Protein AF-A0A954GJ43-F1 (afdb_monomer)

Radius of gyration: 18.54 Å; Cα contacts (8 Å, |Δi|>4): 196; chains: 1; bounding box: 57×50×38 Å

Secondary structure (DSSP, 8-state):
---------EEEE--STTS---EEEEE-TTS-EEEEE--STTSHHHHTT---EEEE-SSS-EEEEEEEEETTTEEEEEE-SSTT-EEESSPPTT---TTSSTT--S-S---B-PPPPP----

pLDDT: mean 72.96, std 19.03, range [34.78, 94.25]

Foldseek 3Di:
DDPPDDWDKDWDFDPCPVVDTGTAWIAGSVRKIKGFDQPDPVDPSNVLVNGQFIFIPPVDGATQWGFDDDPNDHTAWIDGPPFDWTFHQADDVPDPPPQHDPPDPDDNGDTDTDDDPDPDDD

Sequence (122 aa):
MNTSTTPKVQYAYADGSSNTVRPASLTYPDGRVVTYNYGTGGGMEDACSRVSQLVDSDGSSTVLAEYEYLGLGTIVQVDHPQPDLEYTLIDLSGSTDPDTGWDNPCYPFKKSARSTPATSTQ

Structure (mmCIF, N/CA/C/O backbone):
data_AF-A0A954GJ43-F1
#
_entry.id   AF-A0A954GJ43-F1
#
loop_
_atom_site.group_PDB
_atom_site.id
_atom_site.type_symbol
_atom_site.label_atom_id
_atom_site.label_alt_id
_atom_site.label_comp_id
_atom_site.label_asym_id
_atom_site.label_entity_id
_atom_site.label_seq_id
_atom_site.pdbx_PDB_ins_code
_atom_site.Cartn_x
_atom_site.Cartn_y
_atom_site.Cartn_z
_atom_site.occupancy
_atom_site.B_iso_or_equiv
_atom_site.auth_seq_id
_atom_site.auth_comp_id
_atom_site.auth_asym_id
_atom_site.auth_atom_id
_atom_site.pdbx_PDB_model_num
ATOM 1 N N . MET A 1 1 ? -33.798 -5.366 14.623 1.00 47.19 1 MET A N 1
ATOM 2 C CA . MET A 1 1 ? -32.335 -5.246 14.449 1.00 47.19 1 MET A CA 1
ATOM 3 C C . MET A 1 1 ? -31.809 -6.673 14.385 1.00 47.19 1 MET A C 1
ATOM 5 O O . MET A 1 1 ? -32.016 -7.401 15.346 1.00 47.19 1 MET A O 1
ATOM 9 N N . ASN A 1 2 ? -31.306 -7.132 13.235 1.00 46.53 2 ASN A N 1
ATOM 10 C CA . ASN A 1 2 ? -30.834 -8.515 13.095 1.00 46.53 2 ASN A CA 1
ATOM 11 C C . ASN A 1 2 ? -29.402 -8.611 13.631 1.00 46.53 2 ASN A C 1
ATOM 13 O O . ASN A 1 2 ? -28.483 -8.076 13.026 1.00 46.53 2 ASN A O 1
ATOM 17 N N . THR A 1 3 ? -29.222 -9.302 14.754 1.00 59.72 3 THR A N 1
ATOM 18 C CA . THR A 1 3 ? -27.950 -9.445 15.483 1.00 59.72 3 THR A CA 1
ATOM 19 C C . THR A 1 3 ? -27.212 -10.758 15.174 1.00 59.72 3 THR A C 1
ATOM 21 O O . THR A 1 3 ? -26.416 -11.226 15.981 1.00 59.72 3 THR A O 1
ATOM 24 N N . SER A 1 4 ? -27.463 -11.386 14.018 1.00 57.38 4 SER A N 1
ATOM 25 C CA . SER A 1 4 ? -26.930 -12.718 13.673 1.00 57.38 4 SER A CA 1
ATOM 26 C C . SER A 1 4 ? -25.972 -12.688 12.477 1.00 57.38 4 SER A C 1
ATOM 28 O O . SER A 1 4 ? -26.114 -13.435 11.515 1.00 57.38 4 SER A O 1
ATOM 30 N N . THR A 1 5 ? -24.986 -11.796 12.514 1.00 70.75 5 THR A N 1
ATOM 31 C CA . THR A 1 5 ? -23.829 -11.859 11.612 1.00 70.75 5 THR A CA 1
ATOM 32 C C . THR A 1 5 ? -22.576 -11.546 12.410 1.00 70.75 5 THR A C 1
ATOM 34 O O . THR A 1 5 ? -22.494 -10.487 13.030 1.00 70.75 5 THR A O 1
ATOM 37 N N . THR A 1 6 ? -21.599 -12.453 12.405 1.00 77.50 6 THR A N 1
ATOM 38 C CA . THR A 1 6 ? -20.281 -12.179 12.986 1.00 77.50 6 THR A CA 1
ATOM 39 C C . THR A 1 6 ? -19.622 -11.044 12.194 1.00 77.50 6 THR A C 1
ATOM 41 O O . THR A 1 6 ? -19.583 -11.133 10.961 1.00 77.50 6 THR A O 1
ATOM 44 N N . PRO A 1 7 ? -19.116 -9.983 12.850 1.00 82.44 7 PRO A N 1
ATOM 45 C CA . PRO A 1 7 ? -18.376 -8.933 12.162 1.00 82.44 7 PRO A CA 1
ATOM 46 C C . PRO A 1 7 ? -17.171 -9.538 11.434 1.00 82.44 7 PRO A C 1
ATOM 48 O O . PRO A 1 7 ? -16.453 -10.368 11.991 1.00 82.44 7 PRO A O 1
ATOM 51 N N . LYS A 1 8 ? -16.964 -9.141 10.176 1.00 84.19 8 LYS A N 1
ATOM 52 C CA . LYS A 1 8 ? -15.873 -9.632 9.328 1.00 84.19 8 LYS A CA 1
ATOM 53 C C . LYS A 1 8 ? -15.145 -8.475 8.663 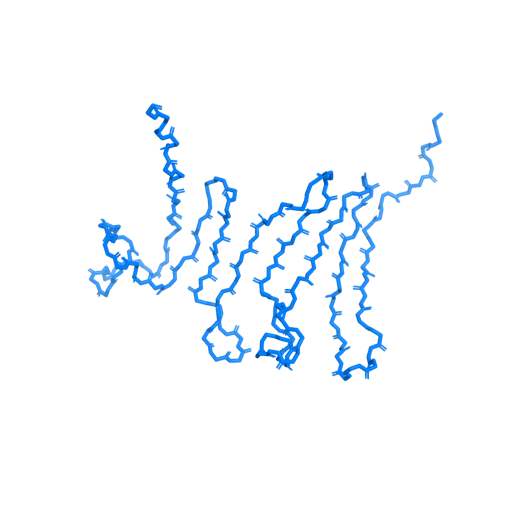1.00 84.19 8 LYS A C 1
ATOM 55 O O . LYS A 1 8 ? -15.778 -7.514 8.236 1.00 84.19 8 LYS A O 1
ATOM 60 N N . VAL A 1 9 ? -13.832 -8.612 8.549 1.00 90.75 9 VAL A N 1
ATOM 61 C CA . VAL A 1 9 ? -12.998 -7.739 7.723 1.00 90.75 9 VAL A CA 1
ATOM 62 C C . VAL A 1 9 ? -12.879 -8.377 6.343 1.00 90.75 9 VAL A C 1
ATOM 64 O O . VAL A 1 9 ? -12.670 -9.588 6.236 1.00 90.75 9 VAL A O 1
ATOM 67 N N . GLN A 1 10 ? -13.052 -7.587 5.289 1.00 92.69 10 GLN A N 1
ATOM 68 C CA . GLN A 1 10 ? -12.889 -8.031 3.907 1.00 92.69 10 GLN A CA 1
ATOM 69 C C . GLN A 1 10 ? -11.607 -7.447 3.324 1.00 92.69 10 GLN A C 1
ATOM 71 O O . GLN A 1 10 ? -11.249 -6.309 3.615 1.00 92.69 10 GLN A O 1
ATOM 76 N N . TYR A 1 11 ? -10.942 -8.231 2.482 1.00 93.06 11 TYR A N 1
ATOM 77 C CA . TYR A 1 11 ? -9.717 -7.840 1.796 1.00 93.06 11 TYR A CA 1
ATOM 78 C C . TYR A 1 11 ? -9.961 -7.915 0.293 1.00 93.06 11 TYR A C 1
ATOM 80 O O . TYR A 1 11 ? -10.420 -8.945 -0.205 1.00 93.06 11 TYR A O 1
ATOM 88 N N . ALA A 1 12 ? -9.647 -6.841 -0.421 1.00 93.00 12 ALA A N 1
ATOM 89 C CA . ALA A 1 12 ? -9.596 -6.836 -1.874 1.00 93.00 12 ALA A CA 1
ATOM 90 C C . ALA A 1 12 ? -8.141 -6.933 -2.333 1.00 93.00 12 ALA A C 1
ATOM 92 O O . ALA A 1 12 ? -7.246 -6.383 -1.692 1.00 93.00 12 ALA A O 1
ATOM 93 N N . TYR A 1 13 ? -7.911 -7.605 -3.456 1.00 93.00 13 TYR A N 1
ATOM 94 C CA . TYR A 1 13 ? -6.594 -7.761 -4.068 1.00 93.00 13 TYR A CA 1
ATOM 95 C C . TYR A 1 13 ? -6.655 -7.367 -5.541 1.00 93.00 13 TYR A C 1
ATOM 97 O O . TYR A 1 13 ? -7.706 -7.482 -6.172 1.00 93.00 13 TYR A O 1
ATOM 105 N N . ALA A 1 14 ? -5.520 -6.922 -6.079 1.00 90.62 14 ALA A N 1
ATOM 106 C CA . ALA A 1 14 ? -5.338 -6.766 -7.515 1.00 90.62 14 ALA A CA 1
ATOM 107 C C . ALA A 1 14 ? -5.550 -8.110 -8.234 1.00 90.62 14 ALA A C 1
ATOM 109 O O . ALA A 1 14 ? -5.190 -9.171 -7.722 1.00 90.62 14 ALA A O 1
ATOM 110 N N . ASP A 1 15 ? -6.130 -8.047 -9.429 1.00 87.06 15 ASP A N 1
ATOM 111 C CA . ASP A 1 15 ? -6.561 -9.204 -10.222 1.00 87.06 15 ASP A CA 1
ATOM 112 C C . ASP A 1 15 ? -5.415 -9.938 -10.944 1.00 87.06 15 ASP A C 1
ATOM 114 O O . ASP A 1 15 ? -5.643 -10.949 -11.606 1.00 87.06 15 ASP A O 1
ATOM 118 N N . GLY A 1 16 ? -4.181 -9.443 -10.819 1.00 83.06 16 GLY A N 1
ATOM 119 C CA . GLY A 1 16 ? -3.003 -10.015 -11.465 1.00 83.06 16 GLY A CA 1
ATOM 120 C C . GLY A 1 16 ? -2.816 -9.616 -12.929 1.00 83.06 16 GLY A C 1
ATOM 121 O O . GLY A 1 16 ? -1.787 -9.969 -13.502 1.00 83.06 16 GLY A O 1
ATOM 122 N N . SER A 1 17 ? -3.734 -8.855 -13.537 1.00 84.56 17 SER A N 1
ATOM 123 C CA . SER A 1 17 ? -3.649 -8.466 -14.956 1.00 84.56 17 SER A CA 1
ATOM 124 C C . SER A 1 17 ? -2.413 -7.613 -15.275 1.00 84.56 17 SER A C 1
ATOM 126 O O . SER A 1 17 ? -1.824 -7.746 -16.346 1.00 84.56 17 SER A O 1
ATOM 128 N N . SER A 1 18 ? -1.954 -6.820 -14.305 1.00 83.25 18 SER A N 1
ATOM 129 C CA . SER A 1 18 ? -0.728 -6.013 -14.38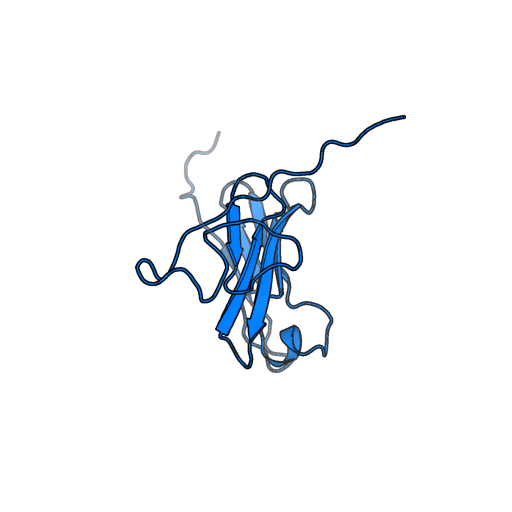5 1.00 83.25 18 SER A CA 1
ATOM 130 C C . SER A 1 18 ? 0.498 -6.709 -13.781 1.00 83.25 18 SER A C 1
ATOM 132 O O . SER A 1 18 ? 1.429 -6.039 -13.344 1.00 83.25 18 SER A O 1
ATOM 134 N N . ASN A 1 19 ? 0.495 -8.046 -13.697 1.00 83.25 19 ASN A N 1
ATOM 135 C CA . ASN A 1 19 ? 1.537 -8.841 -13.034 1.00 83.25 19 ASN A CA 1
ATOM 136 C C . ASN A 1 19 ? 1.772 -8.435 -11.562 1.00 83.25 19 ASN A C 1
ATOM 138 O O . ASN A 1 19 ? 2.884 -8.512 -11.040 1.00 83.25 19 ASN A O 1
ATOM 142 N N . THR A 1 20 ? 0.713 -7.986 -10.886 1.00 85.56 20 THR A N 1
ATOM 143 C CA . THR A 1 20 ? 0.738 -7.608 -9.471 1.00 85.56 20 THR A CA 1
ATOM 144 C C . THR A 1 20 ? -0.364 -8.346 -8.717 1.00 85.56 20 THR A C 1
ATOM 146 O O . THR A 1 20 ? -1.537 -8.276 -9.072 1.00 85.56 20 THR A O 1
ATOM 149 N N . VAL A 1 21 ? 0.010 -9.062 -7.654 1.00 88.38 21 VAL A N 1
ATOM 150 C CA . VAL A 1 21 ? -0.927 -9.666 -6.695 1.00 88.38 2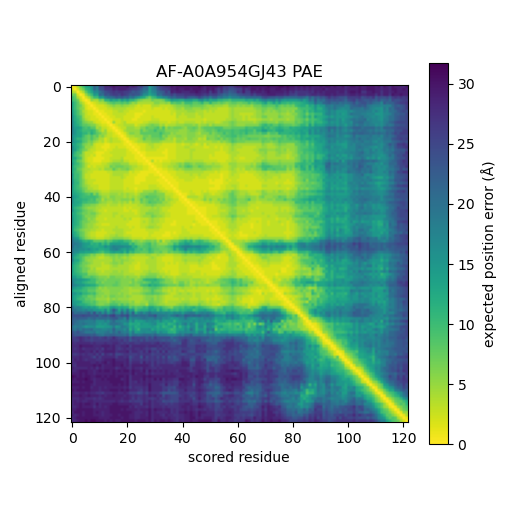1 VAL A CA 1
ATOM 151 C C . VAL A 1 21 ? -0.669 -8.999 -5.356 1.00 88.38 21 VAL A C 1
ATOM 153 O O . VAL A 1 21 ? 0.237 -9.378 -4.616 1.00 88.38 21 VAL A O 1
ATOM 156 N N . ARG A 1 22 ? -1.421 -7.935 -5.084 1.00 91.06 22 ARG A N 1
ATOM 157 C CA . ARG A 1 22 ? -1.198 -7.056 -3.931 1.00 91.06 22 ARG A CA 1
ATOM 158 C C . ARG A 1 22 ? -2.525 -6.564 -3.341 1.00 91.06 22 ARG A C 1
ATOM 160 O O . ARG A 1 22 ? -3.499 -6.485 -4.094 1.00 91.06 22 ARG A O 1
ATOM 167 N N . PRO A 1 23 ? -2.596 -6.276 -2.029 1.00 92.00 23 PRO A N 1
ATOM 168 C CA . PRO A 1 23 ? -3.812 -5.766 -1.395 1.00 92.00 23 PRO A CA 1
ATOM 169 C C . PRO A 1 23 ? -4.260 -4.436 -2.013 1.00 92.00 23 PRO A C 1
ATOM 171 O O . PRO A 1 23 ? -3.460 -3.530 -2.173 1.00 92.00 23 PRO A O 1
ATOM 174 N N . ALA A 1 24 ? -5.536 -4.297 -2.347 1.00 92.25 24 ALA A N 1
ATOM 175 C CA . ALA A 1 24 ? -6.102 -3.057 -2.8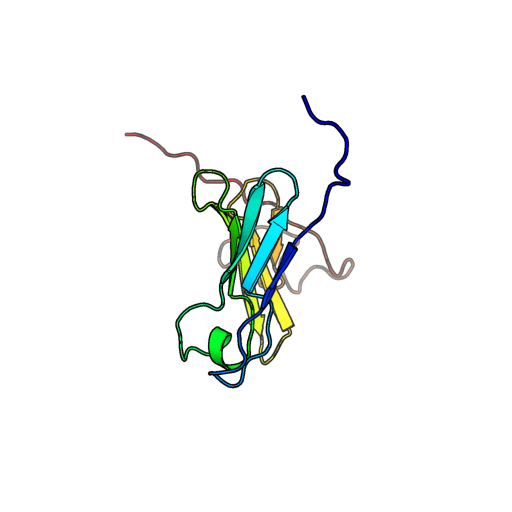80 1.00 92.25 24 ALA A CA 1
ATOM 176 C C . ALA A 1 24 ? -6.842 -2.267 -1.793 1.00 92.25 24 ALA A C 1
ATOM 178 O O . ALA A 1 24 ? -6.677 -1.054 -1.668 1.00 92.25 24 ALA A O 1
ATOM 179 N N . SER A 1 25 ? -7.625 -2.960 -0.964 1.00 92.69 25 SER A N 1
ATOM 180 C CA . SER A 1 25 ? -8.364 -2.333 0.130 1.00 92.69 25 SER A CA 1
ATOM 181 C C . SER A 1 25 ? -8.707 -3.310 1.249 1.00 92.69 25 SER A C 1
ATOM 183 O O . SER A 1 25 ? -8.688 -4.534 1.077 1.00 92.69 25 SER A O 1
ATOM 185 N N . LEU A 1 26 ? -9.020 -2.737 2.407 1.00 92.31 26 LEU A N 1
ATOM 186 C CA . LEU A 1 26 ? -9.494 -3.413 3.600 1.00 92.31 26 LEU A CA 1
ATOM 187 C C . LEU A 1 26 ? -10.811 -2.770 4.037 1.00 92.31 26 LEU A C 1
ATOM 189 O O . LEU A 1 26 ? -10.858 -1.578 4.331 1.00 92.31 26 LEU A O 1
ATOM 193 N N . THR A 1 27 ? -11.881 -3.558 4.076 1.00 92.56 27 THR A N 1
ATOM 194 C CA . THR A 1 27 ? -13.217 -3.107 4.482 1.00 92.56 27 THR A CA 1
ATOM 195 C C . THR A 1 27 ? -13.547 -3.674 5.852 1.00 92.56 27 THR A C 1
ATOM 197 O O . THR A 1 27 ? -13.585 -4.893 6.040 1.00 92.56 27 THR A O 1
ATOM 200 N N . TYR A 1 28 ? -13.785 -2.790 6.811 1.00 89.44 28 TYR A N 1
ATOM 201 C CA . TYR A 1 28 ? -14.167 -3.137 8.169 1.00 89.44 28 TYR A CA 1
ATOM 202 C C . TYR A 1 28 ? -15.670 -3.457 8.275 1.00 89.44 28 TYR A C 1
ATOM 204 O O . TYR A 1 28 ? -16.461 -3.074 7.409 1.00 89.44 28 TYR A O 1
ATOM 212 N N . PRO A 1 29 ? -16.093 -4.161 9.344 1.00 88.69 29 PRO A N 1
ATOM 213 C CA . PRO A 1 29 ? -17.494 -4.536 9.543 1.00 88.69 29 PRO A CA 1
ATOM 214 C C . PRO A 1 29 ? -18.453 -3.346 9.684 1.00 88.69 29 PRO A C 1
ATOM 216 O O . PRO A 1 29 ? -19.649 -3.497 9.452 1.00 88.69 29 PRO A O 1
ATOM 219 N N . ASP A 1 30 ? -17.935 -2.193 10.102 1.00 84.62 30 ASP A N 1
ATOM 220 C CA . ASP A 1 30 ? -18.654 -0.924 10.248 1.00 84.62 30 ASP A CA 1
ATOM 221 C C . ASP A 1 30 ? -18.854 -0.187 8.909 1.00 84.62 30 ASP A C 1
ATOM 223 O O . ASP A 1 30 ? -19.569 0.810 8.862 1.00 84.62 30 ASP A O 1
ATOM 227 N N . GLY A 1 31 ? -18.277 -0.702 7.816 1.00 84.75 31 GLY A N 1
ATOM 228 C CA . GLY A 1 31 ? -18.326 -0.105 6.483 1.00 84.75 31 GLY A CA 1
ATOM 229 C C . GLY A 1 31 ? -17.142 0.808 6.162 1.00 84.75 31 GLY A C 1
ATOM 230 O O . GLY A 1 31 ? -17.024 1.240 5.016 1.00 84.75 31 GLY A O 1
ATOM 231 N N . ARG A 1 32 ? -16.238 1.062 7.117 1.00 89.31 32 ARG A N 1
ATOM 232 C CA . ARG A 1 32 ? -15.011 1.833 6.888 1.00 89.31 32 ARG A CA 1
ATOM 233 C C . ARG A 1 32 ? -14.111 1.113 5.883 1.00 89.31 32 ARG A C 1
ATOM 235 O O . ARG A 1 32 ? -13.888 -0.094 5.996 1.00 89.31 32 ARG A O 1
ATOM 242 N N . VAL A 1 33 ? -13.564 1.845 4.912 1.00 91.50 33 VAL A N 1
ATOM 243 C CA . VAL A 1 33 ? -12.680 1.288 3.876 1.00 91.50 33 VAL A CA 1
ATOM 244 C C . VAL A 1 33 ? -11.330 1.981 3.911 1.00 91.50 33 VAL A C 1
ATOM 246 O O . VAL A 1 33 ? -11.235 3.181 3.673 1.00 91.50 33 VAL A O 1
ATOM 249 N N . VAL A 1 34 ? -10.277 1.199 4.131 1.00 92.31 34 VAL A N 1
ATOM 250 C CA . VAL A 1 34 ? -8.891 1.646 3.997 1.00 92.31 34 VAL A CA 1
ATOM 251 C C . VAL A 1 34 ? -8.359 1.185 2.647 1.00 92.31 34 VAL A C 1
ATOM 253 O O . VAL A 1 34 ? -8.399 -0.002 2.328 1.00 92.31 34 VAL A O 1
ATOM 256 N N . THR A 1 35 ? -7.861 2.122 1.852 1.00 9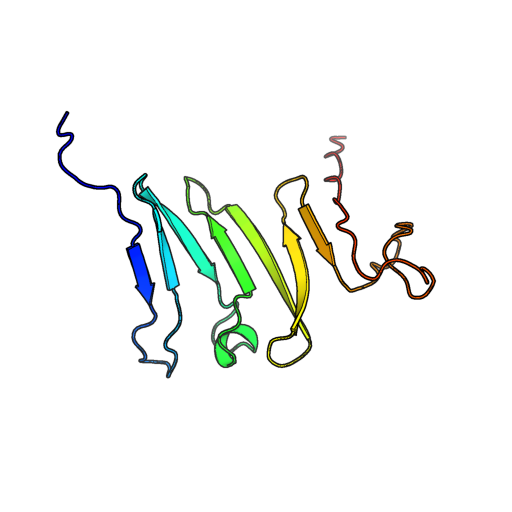4.25 35 THR A N 1
ATOM 257 C CA . THR A 1 35 ? -7.317 1.883 0.514 1.00 94.25 35 THR A CA 1
ATOM 258 C C . THR A 1 35 ? -5.796 1.956 0.543 1.00 94.25 35 THR A C 1
ATOM 260 O O . THR A 1 35 ? -5.225 2.885 1.119 1.00 94.25 35 THR A O 1
ATOM 263 N N . TYR A 1 36 ? -5.146 0.989 -0.107 1.00 92.50 36 TYR A N 1
ATOM 264 C CA . TYR A 1 36 ? -3.702 0.981 -0.327 1.00 92.50 36 TYR A CA 1
ATOM 265 C C . TYR A 1 36 ? -3.400 1.692 -1.648 1.00 92.50 36 TYR A C 1
ATOM 267 O O . TYR A 1 36 ? -3.683 1.165 -2.724 1.00 92.50 36 TYR A O 1
ATOM 275 N N . ASN A 1 37 ? -2.848 2.901 -1.577 1.00 92.38 37 ASN A N 1
ATOM 276 C CA . ASN A 1 37 ? -2.446 3.657 -2.756 1.00 92.38 37 ASN A CA 1
ATOM 277 C C . ASN A 1 37 ? -1.004 3.299 -3.134 1.00 92.38 37 ASN A C 1
ATOM 279 O O . ASN A 1 37 ? -0.107 3.366 -2.297 1.00 92.38 37 ASN A O 1
ATOM 283 N N . TYR A 1 38 ? -0.777 2.950 -4.398 1.00 91.81 38 TYR A N 1
ATOM 284 C CA . TYR A 1 38 ? 0.532 2.577 -4.948 1.00 91.81 38 TYR A CA 1
ATOM 285 C C . TYR A 1 38 ? 1.192 3.717 -5.738 1.00 91.81 38 TYR A C 1
ATOM 287 O O . TYR A 1 38 ? 2.115 3.484 -6.511 1.00 91.81 38 TYR A O 1
ATOM 295 N N . GLY A 1 39 ? 0.718 4.951 -5.551 1.00 89.12 39 GLY A N 1
ATOM 296 C CA . GLY A 1 39 ? 1.239 6.126 -6.236 1.00 89.12 39 GLY A CA 1
ATOM 297 C C . GLY A 1 39 ? 0.764 6.207 -7.687 1.00 89.12 39 GLY A C 1
ATOM 298 O O . GLY A 1 39 ? -0.337 5.780 -8.036 1.00 89.12 39 GLY A O 1
ATOM 299 N N . THR A 1 40 ? 1.596 6.796 -8.545 1.00 88.44 40 THR A N 1
ATOM 300 C CA . THR A 1 40 ? 1.277 6.941 -9.973 1.00 88.44 40 THR A CA 1
ATOM 301 C C . THR A 1 40 ? 1.491 5.614 -10.700 1.00 88.44 40 THR A C 1
ATOM 303 O O . THR A 1 40 ? 2.534 4.983 -10.537 1.00 88.44 40 THR A O 1
ATOM 306 N N . GLY A 1 41 ? 0.534 5.209 -11.541 1.00 86.25 41 GLY A N 1
ATOM 307 C CA . GLY A 1 41 ? 0.659 4.005 -12.369 1.00 86.25 41 GLY A CA 1
ATOM 308 C C . GLY A 1 41 ? 1.903 4.049 -13.264 1.00 86.25 41 GLY A C 1
ATOM 309 O O . GLY A 1 41 ? 2.162 5.053 -13.925 1.00 86.25 41 GLY A O 1
ATOM 310 N N . GLY A 1 42 ? 2.689 2.973 -13.265 1.00 83.31 42 GLY A N 1
ATOM 311 C CA . GLY A 1 42 ? 3.995 2.897 -13.927 1.00 83.31 42 GLY A CA 1
ATOM 312 C C . GLY A 1 42 ? 5.144 3.596 -13.185 1.00 83.31 42 GLY A C 1
ATOM 313 O O . GLY A 1 42 ? 6.280 3.548 -13.658 1.00 83.31 42 GLY A O 1
ATOM 314 N N . GLY A 1 43 ? 4.879 4.230 -12.038 1.00 85.81 43 GLY A N 1
ATOM 315 C CA . GLY A 1 43 ? 5.896 4.768 -11.135 1.00 85.81 43 GLY A CA 1
ATOM 316 C C . GLY A 1 43 ? 6.682 3.673 -10.406 1.00 85.81 43 GLY A C 1
ATOM 317 O O . GLY A 1 43 ? 6.383 2.483 -10.513 1.00 85.81 43 GLY A O 1
ATOM 318 N N . MET A 1 44 ? 7.701 4.068 -9.638 1.00 87.31 44 MET A N 1
ATOM 319 C CA . MET A 1 44 ? 8.551 3.114 -8.909 1.00 87.31 44 MET A CA 1
ATOM 320 C C . MET A 1 44 ? 7.775 2.383 -7.806 1.00 87.31 44 MET A C 1
ATOM 322 O O . MET A 1 44 ? 7.991 1.199 -7.557 1.00 87.31 44 MET A O 1
ATOM 326 N N . GLU A 1 45 ? 6.870 3.084 -7.130 1.00 88.88 45 GLU A N 1
ATOM 327 C CA . GLU A 1 45 ? 5.971 2.547 -6.108 1.00 88.88 45 GLU A CA 1
ATOM 328 C C . GLU A 1 45 ? 5.060 1.480 -6.717 1.00 88.88 45 GLU A C 1
ATOM 330 O O . GLU A 1 45 ? 4.995 0.359 -6.214 1.00 88.88 45 GLU A O 1
ATOM 335 N N . ASP A 1 46 ? 4.460 1.781 -7.868 1.00 88.50 46 ASP A N 1
ATOM 336 C CA . ASP A 1 46 ? 3.590 0.864 -8.591 1.00 88.50 46 ASP A CA 1
ATOM 337 C C . ASP A 1 46 ? 4.345 -0.372 -9.108 1.00 88.50 46 ASP A C 1
ATOM 339 O O . ASP A 1 46 ? 3.943 -1.506 -8.837 1.00 88.50 46 ASP A O 1
ATOM 343 N N . ALA A 1 47 ? 5.486 -0.171 -9.772 1.00 87.75 47 ALA A N 1
ATOM 344 C CA . ALA A 1 47 ? 6.294 -1.252 -10.335 1.00 87.75 47 ALA A CA 1
ATOM 345 C C . ALA A 1 47 ? 6.841 -2.205 -9.259 1.00 87.75 47 ALA A C 1
ATOM 347 O O . ALA A 1 47 ? 6.872 -3.420 -9.456 1.00 87.75 47 ALA A O 1
ATOM 348 N N . CYS A 1 48 ? 7.243 -1.672 -8.102 1.00 87.88 48 CYS A N 1
ATOM 349 C CA . CYS A 1 48 ? 7.729 -2.470 -6.976 1.00 87.88 48 CYS A CA 1
ATOM 350 C C . CYS A 1 48 ? 6.613 -2.915 -6.016 1.00 87.88 48 CYS A C 1
ATOM 352 O O . CYS A 1 48 ? 6.909 -3.563 -5.015 1.00 87.88 48 CYS A O 1
ATOM 354 N N . SER A 1 49 ? 5.344 -2.587 -6.294 1.00 89.69 49 SER A N 1
ATOM 355 C CA . SER A 1 49 ? 4.207 -2.845 -5.395 1.00 89.69 49 SER A CA 1
ATOM 356 C C . SER A 1 49 ? 4.418 -2.322 -3.967 1.00 89.69 49 SER A C 1
ATOM 358 O O . SER A 1 49 ? 4.045 -2.973 -2.989 1.00 89.69 49 SER A O 1
ATOM 360 N N . ARG A 1 50 ? 5.006 -1.128 -3.850 1.00 91.25 50 ARG A N 1
ATOM 361 C CA . ARG A 1 50 ? 5.216 -0.405 -2.591 1.00 91.25 50 ARG A CA 1
ATOM 362 C C . ARG A 1 50 ? 4.043 0.535 -2.341 1.00 91.25 50 ARG A C 1
ATOM 364 O O . ARG A 1 50 ? 3.635 1.274 -3.233 1.00 91.25 50 ARG A O 1
ATOM 371 N N . VAL A 1 51 ? 3.495 0.496 -1.133 1.00 92.00 51 VAL A N 1
ATOM 372 C CA . VAL A 1 51 ? 2.358 1.341 -0.753 1.00 92.00 51 VAL A CA 1
ATOM 373 C C . VAL A 1 51 ? 2.874 2.755 -0.534 1.00 92.00 51 VAL A C 1
ATOM 375 O O . VAL A 1 51 ? 3.650 2.980 0.377 1.00 92.00 51 VAL A O 1
ATOM 378 N N . SER A 1 52 ? 2.442 3.706 -1.348 1.00 91.25 52 SER A N 1
ATOM 379 C CA . SER A 1 52 ? 2.786 5.117 -1.179 1.00 91.25 52 SER A CA 1
ATOM 380 C C . SER A 1 52 ? 1.967 5.758 -0.062 1.00 91.25 52 SER A C 1
ATOM 382 O O . SER A 1 52 ? 2.517 6.492 0.750 1.00 91.25 52 SER A O 1
ATOM 384 N N . GLN A 1 53 ? 0.662 5.471 0.008 1.00 91.56 53 GLN A N 1
ATOM 385 C CA . GLN A 1 53 ? -0.226 6.087 0.996 1.00 91.56 53 GLN A CA 1
ATOM 386 C C . GLN A 1 53 ? -1.309 5.114 1.468 1.00 91.56 53 GLN A C 1
ATOM 388 O O . GLN A 1 53 ? -1.797 4.281 0.699 1.00 91.56 53 GLN A O 1
ATOM 393 N N . LEU A 1 54 ? -1.727 5.256 2.723 1.00 90.56 54 LEU A N 1
ATOM 394 C CA . LEU A 1 54 ? -2.957 4.663 3.243 1.00 90.56 54 LEU A CA 1
ATOM 395 C C . LEU A 1 54 ? -4.030 5.731 3.302 1.00 90.56 54 LEU A C 1
ATOM 397 O O . LEU A 1 54 ? -3.848 6.756 3.953 1.00 90.56 54 LEU A O 1
ATOM 401 N N . VAL A 1 55 ? -5.156 5.471 2.649 1.00 90.50 55 VAL A N 1
ATOM 402 C CA . VAL A 1 55 ? -6.272 6.414 2.589 1.00 90.50 55 VAL A CA 1
ATOM 403 C C . VAL A 1 55 ? -7.493 5.783 3.227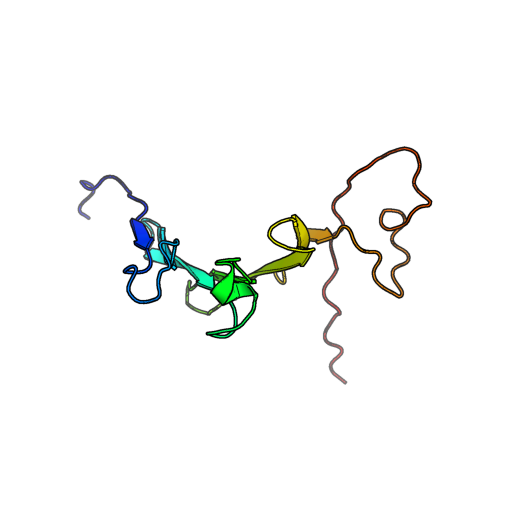 1.00 90.50 55 VAL A C 1
ATOM 405 O O . VAL A 1 55 ? -7.977 4.746 2.777 1.00 90.50 55 VAL A O 1
ATOM 408 N N . ASP A 1 56 ? -8.004 6.419 4.267 1.00 89.62 56 ASP A N 1
ATOM 409 C CA . ASP A 1 56 ? -9.291 6.091 4.852 1.00 89.62 56 ASP A CA 1
ATOM 410 C C . ASP A 1 56 ? -10.407 6.769 4.068 1.00 89.62 56 ASP A C 1
ATOM 412 O O . ASP A 1 56 ? -10.335 7.959 3.769 1.00 89.62 56 ASP A O 1
ATOM 416 N N . SER A 1 57 ? -11.434 6.008 3.719 1.00 82.88 57 SER A N 1
ATOM 417 C CA . SER A 1 57 ? -12.581 6.480 2.941 1.00 82.88 57 SER A CA 1
ATOM 418 C C . SER A 1 57 ? -13.840 6.602 3.804 1.00 82.88 57 SER A C 1
ATOM 420 O O . SER A 1 57 ? -14.945 6.345 3.329 1.00 82.88 57 SER A O 1
ATOM 422 N N . ASP A 1 58 ? -13.686 6.980 5.075 1.00 71.88 58 ASP A N 1
ATOM 423 C CA . ASP A 1 58 ? -14.796 7.257 5.991 1.00 71.88 58 ASP A CA 1
ATOM 424 C C . ASP A 1 58 ? -15.363 8.669 5.751 1.00 71.88 58 ASP A C 1
ATOM 426 O O . ASP A 1 58 ? -14.972 9.651 6.380 1.00 71.88 58 ASP A O 1
ATOM 430 N N . GLY A 1 59 ? -16.220 8.810 4.733 1.00 62.56 59 GLY A N 1
ATOM 431 C CA . GLY A 1 59 ? -16.922 10.061 4.402 1.00 62.56 59 GLY A CA 1
ATOM 432 C C . GLY A 1 59 ? -16.063 11.180 3.785 1.00 62.56 59 GLY A C 1
ATOM 433 O O . GLY A 1 59 ? -16.602 12.075 3.137 1.00 62.56 59 GLY A O 1
ATOM 434 N N . SER A 1 60 ? -14.739 11.140 3.929 1.00 64.88 60 SER A N 1
ATOM 435 C CA . SER A 1 60 ? -13.751 11.970 3.224 1.00 64.88 60 SER A CA 1
ATOM 436 C C . SER A 1 60 ? -12.457 11.175 3.056 1.00 64.88 60 SER A C 1
ATOM 438 O O . SER A 1 60 ? -12.068 10.459 3.975 1.00 64.88 60 SER A O 1
ATOM 440 N N . SER A 1 61 ? -11.790 11.286 1.901 1.00 81.25 61 SER A N 1
ATOM 441 C CA . SER A 1 61 ? -10.504 10.618 1.644 1.00 81.25 61 SER A CA 1
ATOM 442 C C . SER A 1 61 ? -9.414 11.210 2.537 1.00 81.25 61 SER A C 1
ATOM 444 O O . SER A 1 61 ? -8.768 12.193 2.180 1.00 81.25 61 SER A O 1
ATOM 446 N N . THR A 1 62 ? -9.244 10.621 3.716 1.00 86.81 62 THR A N 1
ATOM 447 C CA . THR A 1 62 ? -8.286 11.068 4.724 1.00 86.81 62 THR A CA 1
ATOM 448 C C . THR A 1 62 ? -7.026 10.238 4.589 1.00 86.81 62 THR A C 1
ATOM 450 O O . THR A 1 62 ? -7.060 9.017 4.736 1.00 86.81 62 THR A O 1
ATOM 453 N N . VAL A 1 63 ? -5.903 10.888 4.306 1.00 87.31 63 VAL A N 1
ATOM 454 C CA . VAL A 1 63 ? -4.607 10.210 4.296 1.00 87.31 63 VAL A CA 1
ATOM 455 C C . VAL A 1 63 ? -4.243 9.870 5.744 1.00 87.31 63 VAL A C 1
ATOM 457 O O . VAL A 1 63 ? -4.215 10.742 6.606 1.00 87.31 63 VAL A O 1
ATOM 460 N N . LEU A 1 64 ? -4.036 8.588 6.033 1.00 86.38 64 LEU A N 1
ATOM 461 C CA . LEU A 1 64 ? -3.653 8.094 7.358 1.00 86.38 64 LEU A CA 1
ATOM 462 C C . LEU A 1 64 ? -2.139 8.020 7.516 1.00 86.38 64 LEU A C 1
ATOM 464 O O . LEU A 1 64 ? -1.627 8.222 8.612 1.00 86.38 64 LEU A O 1
ATOM 468 N N . ALA A 1 65 ? -1.443 7.657 6.443 1.00 86.75 65 ALA A N 1
ATOM 469 C CA . ALA A 1 65 ? -0.000 7.497 6.424 1.00 86.75 65 ALA A CA 1
ATOM 470 C C . ALA A 1 65 ? 0.522 7.676 4.999 1.00 86.75 65 ALA A C 1
ATOM 472 O O . ALA A 1 65 ? -0.100 7.183 4.054 1.00 86.75 65 ALA A O 1
ATOM 473 N N . GLU A 1 66 ? 1.676 8.310 4.872 1.00 89.69 66 GLU A N 1
ATOM 474 C CA . GLU A 1 66 ? 2.466 8.400 3.648 1.00 89.69 66 GLU A CA 1
ATOM 475 C C . GLU A 1 66 ? 3.820 7.741 3.895 1.00 89.69 66 GLU A C 1
ATOM 477 O O . GLU A 1 66 ? 4.399 7.915 4.964 1.00 89.69 66 GLU A O 1
ATOM 482 N N . TYR A 1 67 ? 4.304 6.950 2.941 1.00 89.31 67 TYR A N 1
ATOM 483 C CA . TYR A 1 67 ? 5.532 6.175 3.086 1.00 89.31 67 TYR A CA 1
ATOM 484 C C . TYR A 1 67 ? 6.589 6.626 2.091 1.00 89.31 67 TYR A C 1
ATOM 486 O O . TYR A 1 67 ? 6.349 6.647 0.881 1.00 89.31 67 TYR A O 1
ATOM 494 N N . GLU A 1 68 ? 7.796 6.854 2.598 1.00 87.25 68 GLU A N 1
ATOM 495 C CA . GLU A 1 68 ? 8.988 7.034 1.779 1.00 87.25 68 GLU A CA 1
ATOM 496 C C . GLU A 1 68 ? 9.932 5.840 1.924 1.00 87.25 68 GLU A C 1
ATOM 498 O O . GLU A 1 68 ? 10.123 5.288 3.014 1.00 87.25 68 GLU A O 1
ATOM 503 N N . TYR A 1 69 ? 10.533 5.429 0.806 1.00 87.19 69 TYR A N 1
ATOM 504 C CA . TYR A 1 69 ? 11.332 4.213 0.717 1.00 87.19 69 TYR A CA 1
ATOM 505 C C . TYR A 1 69 ? 12.750 4.486 0.224 1.00 87.19 69 TYR A C 1
ATOM 507 O O . TYR A 1 69 ? 12.955 5.092 -0.826 1.00 87.19 69 TYR A O 1
ATOM 515 N N . LEU A 1 70 ? 13.726 3.890 0.904 1.00 85.56 70 LEU A N 1
ATOM 516 C CA . LEU A 1 70 ? 15.075 3.692 0.402 1.00 85.56 70 LEU A CA 1
ATOM 517 C C . LEU A 1 70 ? 15.179 2.326 -0.286 1.00 85.56 70 LEU A C 1
ATOM 519 O O . LEU A 1 70 ? 15.030 1.263 0.325 1.00 85.56 70 LEU A O 1
ATOM 523 N N . GLY A 1 71 ? 15.470 2.351 -1.584 1.00 84.44 71 GLY A N 1
ATOM 524 C CA . GLY A 1 71 ? 15.610 1.137 -2.383 1.00 84.44 71 GLY A CA 1
ATOM 525 C C . GLY A 1 71 ? 14.308 0.332 -2.477 1.00 84.44 71 GLY A C 1
ATOM 526 O O . GLY A 1 71 ? 13.220 0.887 -2.623 1.00 84.44 71 GLY A O 1
ATOM 527 N N . LEU A 1 72 ? 14.416 -0.999 -2.441 1.00 82.12 72 LEU A N 1
ATOM 528 C CA . LEU A 1 72 ? 13.309 -1.894 -2.799 1.00 82.12 72 LEU A CA 1
ATOM 529 C C . LEU A 1 72 ? 12.225 -2.034 -1.715 1.00 82.12 72 LEU A C 1
ATOM 531 O O . LEU A 1 72 ? 11.097 -2.390 -2.039 1.00 82.12 72 LEU A O 1
ATOM 535 N N . GLY A 1 73 ? 12.524 -1.748 -0.447 1.00 81.94 73 GLY A N 1
ATOM 536 C CA . GLY A 1 73 ? 11.538 -1.960 0.620 1.00 81.94 73 GLY A CA 1
ATOM 537 C C . GLY A 1 73 ? 11.877 -1.387 1.990 1.00 81.94 73 GLY A C 1
ATOM 538 O O . GLY A 1 73 ? 11.102 -1.584 2.921 1.00 81.94 73 GLY A O 1
ATOM 539 N N . THR A 1 74 ? 12.999 -0.682 2.141 1.00 84.12 74 THR A N 1
ATOM 540 C CA . THR A 1 74 ? 13.336 -0.057 3.422 1.00 84.12 74 THR A CA 1
ATOM 541 C C . THR A 1 74 ? 12.532 1.224 3.562 1.00 84.12 74 THR A C 1
ATOM 543 O O . THR A 1 74 ? 12.766 2.164 2.814 1.00 84.12 74 THR A O 1
ATOM 546 N N . ILE A 1 75 ? 11.586 1.270 4.497 1.00 84.50 75 ILE A N 1
ATOM 547 C CA . ILE A 1 75 ? 10.847 2.498 4.811 1.00 84.50 75 ILE A CA 1
ATOM 548 C C . ILE A 1 75 ? 11.776 3.420 5.601 1.00 84.50 75 ILE A C 1
ATOM 550 O O . ILE A 1 75 ? 12.346 2.995 6.607 1.00 84.50 75 ILE A O 1
ATOM 554 N N . VAL A 1 76 ? 11.940 4.655 5.137 1.00 83.75 76 VAL A N 1
ATOM 555 C CA . VAL A 1 76 ? 12.776 5.674 5.794 1.00 83.75 76 VAL A CA 1
ATOM 556 C C . VAL A 1 76 ? 11.963 6.774 6.450 1.00 83.75 76 VAL A C 1
ATOM 558 O O . VAL A 1 76 ? 12.435 7.371 7.413 1.00 83.75 76 VAL A O 1
ATOM 561 N N . GLN A 1 77 ? 10.738 6.998 5.987 1.00 79.88 77 GLN A N 1
ATOM 562 C CA . GLN A 1 77 ? 9.829 7.961 6.585 1.00 79.88 77 GLN A CA 1
ATOM 563 C C . GLN A 1 77 ? 8.395 7.451 6.498 1.00 79.88 77 GLN A C 1
ATOM 565 O O . GLN A 1 77 ? 8.005 6.793 5.529 1.00 79.88 77 GLN A O 1
ATOM 570 N N . VAL A 1 78 ? 7.639 7.733 7.552 1.00 84.69 78 VAL A N 1
ATOM 571 C CA . VAL A 1 78 ? 6.196 7.576 7.639 1.00 84.69 78 VAL A CA 1
ATOM 572 C C . VAL A 1 78 ? 5.624 8.873 8.186 1.00 84.69 78 VAL A C 1
ATOM 574 O O . VAL A 1 78 ? 5.751 9.159 9.381 1.00 84.69 78 VAL A O 1
ATOM 577 N N . ASP A 1 79 ? 4.981 9.632 7.309 1.00 81.69 79 ASP A N 1
ATOM 578 C CA . ASP A 1 79 ? 4.259 10.838 7.691 1.00 81.69 79 ASP A CA 1
ATOM 579 C C . ASP A 1 79 ? 2.809 10.479 7.994 1.00 81.69 79 ASP A C 1
ATOM 581 O O . ASP A 1 79 ? 2.115 9.918 7.145 1.00 81.69 79 ASP A O 1
ATOM 585 N N . HIS A 1 80 ? 2.323 10.819 9.188 1.00 80.94 80 HIS A N 1
ATOM 586 C CA . HIS A 1 80 ? 0.891 10.806 9.458 1.00 80.94 80 HIS A CA 1
ATOM 587 C C . HIS A 1 80 ? 0.390 12.255 9.454 1.00 80.94 80 HIS A C 1
ATOM 589 O O . HIS A 1 80 ? 0.707 13.016 10.365 1.00 80.94 80 HIS A O 1
ATOM 595 N N . PRO A 1 81 ? -0.396 12.677 8.44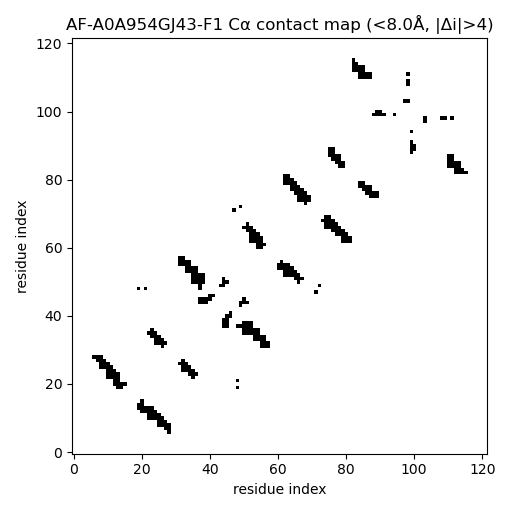6 1.00 69.62 81 PRO A N 1
ATOM 596 C CA . PRO A 1 81 ? -0.930 14.040 8.403 1.00 69.62 81 PRO A CA 1
ATOM 597 C C . PRO A 1 81 ? -2.050 14.259 9.433 1.00 69.62 81 PRO A C 1
ATOM 599 O O . PRO A 1 81 ? -2.478 15.390 9.665 1.00 69.62 81 PRO A O 1
ATOM 602 N N . GLN A 1 82 ? -2.525 13.186 10.070 1.00 66.44 82 GLN A N 1
ATOM 603 C CA . GLN A 1 82 ? -3.325 13.274 11.285 1.00 66.44 82 GLN A CA 1
ATOM 604 C C . GLN A 1 82 ? -2.412 13.624 12.473 1.00 66.44 82 GLN A C 1
ATOM 606 O O . GLN A 1 82 ? -1.318 13.071 12.569 1.00 66.44 82 GLN A O 1
ATOM 611 N N . PRO A 1 83 ? -2.834 14.522 13.379 1.00 59.69 83 PRO A N 1
ATOM 612 C CA . PRO A 1 83 ? -1.984 14.970 14.477 1.00 59.69 83 PRO A CA 1
ATOM 613 C C . PRO A 1 83 ? -1.510 13.801 15.362 1.00 59.69 83 PRO A C 1
ATOM 615 O O . PRO A 1 83 ? -2.254 12.844 15.579 1.00 59.69 83 PRO A O 1
ATOM 618 N N . ASP A 1 84 ? -0.289 13.943 15.895 1.00 53.53 84 ASP A N 1
ATOM 619 C CA . ASP A 1 84 ? 0.358 13.132 16.949 1.00 53.53 84 ASP A CA 1
ATOM 620 C C . ASP A 1 84 ? 1.182 11.883 16.564 1.00 53.53 84 ASP A C 1
ATOM 622 O O . ASP A 1 84 ? 1.598 1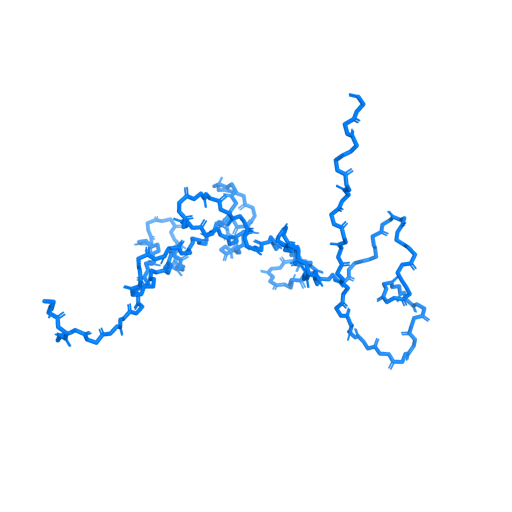1.141 17.462 1.00 53.53 84 ASP A O 1
ATOM 626 N N . LEU A 1 85 ? 1.518 11.634 15.290 1.00 58.69 85 LEU A N 1
ATOM 627 C CA . LEU A 1 85 ? 2.427 10.523 14.958 1.00 58.69 85 LEU A CA 1
ATOM 628 C C . LEU A 1 85 ? 3.311 10.815 13.734 1.00 58.69 85 LEU A C 1
ATOM 630 O O . LEU A 1 85 ? 2.815 10.937 12.630 1.00 58.69 85 LEU A O 1
ATOM 634 N N . GLU A 1 86 ? 4.632 10.865 13.885 1.00 61.66 86 GLU A N 1
ATOM 635 C CA . GLU A 1 86 ? 5.565 10.850 12.749 1.00 61.66 86 GLU A CA 1
ATOM 636 C C . GLU A 1 86 ? 6.709 9.873 13.053 1.00 61.66 86 GLU A C 1
ATOM 638 O O . GLU A 1 86 ? 7.167 9.735 14.194 1.00 61.66 86 GLU A O 1
ATOM 643 N N . TYR A 1 87 ? 7.134 9.117 12.042 1.00 62.41 87 TYR A N 1
ATOM 644 C CA . TYR A 1 87 ? 8.307 8.252 12.135 1.00 62.41 87 TYR A CA 1
ATOM 645 C C . TYR A 1 87 ? 9.263 8.601 11.004 1.00 62.41 87 TYR A C 1
ATOM 647 O O . TYR A 1 87 ? 8.971 8.326 9.848 1.00 62.41 87 TYR A O 1
ATOM 655 N N . THR A 1 88 ? 10.418 9.168 11.333 1.00 61.47 88 THR A N 1
ATOM 656 C CA . THR A 1 88 ? 11.443 9.518 10.349 1.00 61.47 88 THR A CA 1
ATOM 657 C C . THR A 1 88 ? 12.799 8.957 10.763 1.00 61.47 88 THR A C 1
ATOM 659 O O . THR A 1 88 ? 13.160 8.962 11.939 1.00 61.47 88 THR A O 1
ATOM 662 N N . LEU A 1 89 ? 13.536 8.430 9.786 1.00 65.75 89 LEU A N 1
ATOM 663 C CA . LEU A 1 89 ? 14.950 8.066 9.898 1.00 65.75 89 LEU A CA 1
ATOM 664 C C . LEU A 1 89 ? 15.861 9.099 9.220 1.00 65.75 89 LEU A C 1
ATOM 666 O O . LEU A 1 89 ? 17.077 8.905 9.179 1.00 65.75 89 LEU A O 1
ATOM 670 N N . ILE A 1 90 ? 15.285 10.166 8.663 1.00 65.12 90 ILE A N 1
ATOM 671 C CA . ILE A 1 90 ? 16.019 11.256 8.029 1.00 65.12 90 ILE A CA 1
ATOM 672 C C . ILE A 1 90 ? 15.973 12.508 8.898 1.00 65.12 90 ILE A C 1
ATOM 674 O O . ILE A 1 90 ? 14.977 12.798 9.561 1.00 65.12 90 ILE A O 1
ATOM 678 N N . ASP A 1 91 ? 17.070 13.254 8.869 1.00 62.19 91 ASP A N 1
ATOM 679 C CA . ASP A 1 91 ? 17.147 14.555 9.515 1.00 62.19 91 ASP A CA 1
ATOM 680 C C . ASP A 1 91 ? 16.450 15.600 8.632 1.00 62.19 91 ASP A C 1
ATOM 682 O O . ASP A 1 91 ? 16.829 15.807 7.473 1.00 62.19 91 ASP A O 1
ATOM 686 N N . LEU A 1 92 ? 15.383 16.218 9.145 1.00 59.06 92 LEU A N 1
ATOM 687 C CA . LEU A 1 92 ? 14.648 17.243 8.410 1.00 59.06 92 LEU A CA 1
ATOM 688 C C . LEU A 1 92 ? 15.417 18.564 8.479 1.00 59.06 92 LEU A C 1
ATOM 690 O O . LEU A 1 92 ? 15.648 19.112 9.554 1.00 59.06 92 LEU A O 1
ATOM 694 N N . SER A 1 93 ? 15.766 19.136 7.325 1.00 48.44 93 SER A N 1
ATOM 695 C CA . SER A 1 93 ? 16.493 20.408 7.264 1.00 48.44 93 SER A CA 1
ATOM 696 C C . SER A 1 93 ? 15.740 21.523 8.006 1.00 48.44 93 SER A C 1
ATOM 698 O O . SER A 1 93 ? 14.646 21.911 7.593 1.00 48.44 93 SER A O 1
ATOM 700 N N . GLY A 1 94 ? 16.341 22.061 9.071 1.00 54.88 94 GLY A N 1
ATOM 701 C CA . GLY A 1 94 ? 15.733 23.090 9.927 1.00 54.88 94 GLY A CA 1
ATOM 702 C C . GLY A 1 94 ? 15.020 22.554 11.174 1.00 54.88 94 GLY A C 1
ATOM 703 O O . GLY A 1 94 ? 14.488 23.353 11.943 1.00 54.88 94 GLY A O 1
ATOM 704 N N . SER A 1 95 ? 15.031 21.238 11.397 1.00 51.16 95 SER A N 1
ATOM 705 C CA . SER A 1 95 ? 14.616 20.620 12.653 1.00 51.16 95 SER A CA 1
ATOM 706 C C . SER A 1 95 ? 15.684 20.847 13.729 1.00 51.16 95 SER A C 1
ATOM 708 O O . SER A 1 95 ? 16.859 20.567 13.516 1.00 51.16 95 SER A O 1
ATOM 710 N N . THR A 1 96 ? 15.296 21.375 14.892 1.00 48.38 96 THR A N 1
ATOM 711 C CA . THR A 1 96 ? 16.112 21.332 16.124 1.00 48.38 96 THR A CA 1
ATOM 712 C C . THR A 1 96 ? 15.728 20.136 16.991 1.00 48.38 96 THR A C 1
ATOM 714 O O . THR A 1 96 ? 15.864 20.200 18.213 1.00 48.38 96 THR A O 1
ATOM 717 N N . ASP A 1 97 ? 15.162 19.091 16.386 1.00 51.00 97 ASP A N 1
ATOM 718 C CA . ASP A 1 97 ? 14.777 17.884 17.101 1.00 51.00 97 ASP A CA 1
ATOM 719 C C . ASP A 1 97 ? 16.046 17.142 17.556 1.00 51.00 97 ASP A C 1
ATOM 721 O O . ASP A 1 97 ? 16.786 16.631 16.715 1.00 51.00 97 ASP A O 1
ATOM 725 N N . PRO A 1 98 ? 16.335 17.083 18.871 1.00 51.31 98 PRO A N 1
ATOM 726 C CA . PRO A 1 98 ? 17.509 16.378 19.377 1.00 51.31 98 PRO A CA 1
ATOM 727 C C . PRO A 1 98 ? 17.455 14.859 19.123 1.00 51.31 98 PRO A C 1
ATOM 729 O O . PRO A 1 98 ? 18.432 14.169 19.418 1.00 51.31 98 PRO A O 1
ATOM 732 N N . ASP A 1 99 ? 16.332 14.329 18.617 1.00 50.84 99 ASP A N 1
ATOM 733 C CA . ASP A 1 99 ? 16.154 12.926 18.235 1.00 50.84 99 ASP A CA 1
ATOM 734 C C . ASP A 1 99 ? 16.418 12.636 16.735 1.00 50.84 99 ASP A C 1
ATOM 736 O O . ASP A 1 99 ? 16.417 11.460 16.359 1.00 50.84 99 ASP A O 1
ATOM 740 N N . THR A 1 100 ? 16.719 13.630 15.879 1.00 52.31 100 THR A N 1
ATOM 741 C CA . THR A 1 100 ? 17.142 13.404 14.477 1.00 52.31 100 THR A CA 1
ATOM 742 C C . THR A 1 100 ? 18.562 13.923 14.222 1.00 52.31 100 THR A C 1
ATOM 744 O O . THR A 1 100 ? 18.790 15.122 14.169 1.00 52.31 100 THR A O 1
ATOM 747 N N . GLY A 1 101 ? 19.536 13.016 14.066 1.00 51.16 101 GLY A N 1
ATOM 748 C CA . GLY A 1 101 ? 20.941 13.373 13.815 1.00 51.16 101 GLY A CA 1
ATOM 749 C C . GLY A 1 101 ? 21.940 12.274 14.205 1.00 51.16 101 GLY A C 1
ATOM 750 O O . GLY A 1 101 ? 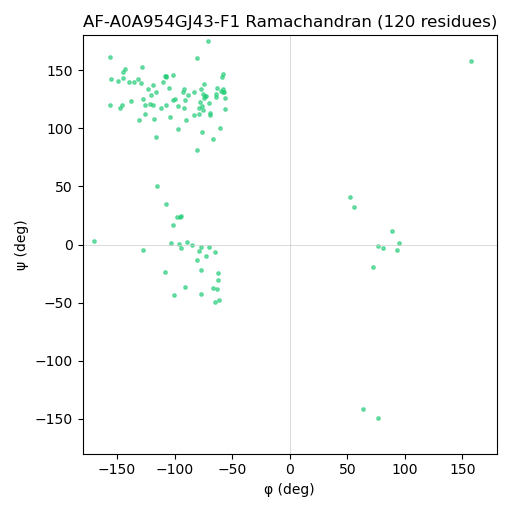21.643 11.389 15.008 1.00 51.16 101 GLY A O 1
ATOM 751 N N . TRP A 1 102 ? 23.146 12.303 13.622 1.00 45.28 102 TRP A N 1
ATOM 752 C CA . TRP A 1 102 ? 24.255 11.369 13.922 1.00 45.28 102 TRP A CA 1
ATOM 753 C C . TRP A 1 102 ? 24.882 11.577 15.319 1.00 45.28 102 TRP A C 1
ATOM 755 O O . TRP A 1 102 ? 25.805 10.862 15.710 1.00 45.28 102 TRP A O 1
ATOM 765 N N . ASP A 1 103 ? 24.407 12.569 16.062 1.00 51.56 103 ASP A N 1
ATOM 766 C CA . ASP A 1 103 ? 24.941 13.064 17.326 1.00 51.56 103 ASP A CA 1
ATOM 767 C C . ASP A 1 103 ? 24.266 12.482 18.581 1.00 51.56 103 ASP A C 1
ATOM 769 O O . ASP A 1 103 ? 24.720 12.776 19.687 1.00 51.56 103 ASP A O 1
ATOM 773 N N . ASN A 1 104 ? 23.278 11.582 18.452 1.00 48.47 104 ASN A N 1
ATOM 774 C CA . ASN A 1 104 ? 22.690 10.865 19.594 1.00 48.47 104 ASN A CA 1
ATOM 775 C C . ASN A 1 104 ? 23.313 9.458 19.776 1.00 48.47 104 ASN A C 1
ATOM 777 O O . ASN A 1 104 ? 22.905 8.506 19.106 1.00 48.47 104 ASN A O 1
ATOM 781 N N . PRO A 1 105 ? 24.279 9.251 20.697 1.00 48.78 105 PRO A N 1
ATOM 782 C CA . PRO A 1 105 ? 25.055 8.012 20.757 1.00 48.78 105 PRO A CA 1
ATOM 783 C C . PRO A 1 105 ? 24.365 6.897 21.558 1.00 48.78 105 PRO A C 1
ATOM 785 O O . PRO A 1 105 ? 24.955 5.831 21.728 1.00 48.78 105 PRO A O 1
ATOM 788 N N . CYS A 1 106 ? 23.171 7.132 22.122 1.00 43.41 106 CYS A N 1
ATOM 789 C CA . CYS A 1 106 ? 22.634 6.272 23.185 1.00 43.41 106 CYS A CA 1
ATOM 790 C C . CYS A 1 106 ? 21.211 5.727 22.965 1.00 43.41 106 CYS A C 1
ATOM 792 O O . CYS A 1 106 ? 20.771 4.887 23.747 1.00 43.41 106 CYS A O 1
ATOM 794 N N . TYR A 1 107 ? 20.490 6.119 21.908 1.00 45.06 107 TYR A N 1
ATOM 795 C CA . TYR A 1 107 ? 19.171 5.546 21.604 1.00 45.06 107 TYR A CA 1
ATOM 796 C C . TYR A 1 107 ? 18.957 5.474 20.090 1.00 45.06 107 TYR A C 1
ATOM 798 O O . TYR A 1 107 ? 18.976 6.518 19.451 1.00 45.06 107 TYR A O 1
ATOM 806 N N . PRO A 1 108 ? 18.731 4.290 19.489 1.00 45.22 108 PRO A N 1
ATOM 807 C CA . PRO A 1 108 ? 18.660 4.216 18.037 1.00 45.22 108 PRO A CA 1
ATOM 808 C C . PRO A 1 108 ? 17.309 4.645 17.443 1.00 45.22 108 PRO A C 1
ATOM 810 O O . PRO A 1 108 ? 17.260 4.852 16.241 1.00 45.22 108 PRO A O 1
ATOM 813 N N . PHE A 1 109 ? 16.218 4.797 18.211 1.00 47.41 109 PHE A N 1
ATOM 814 C CA . PHE A 1 109 ? 14.898 5.120 17.635 1.00 47.41 109 PHE A CA 1
ATOM 815 C C . PHE A 1 109 ? 13.975 5.803 18.649 1.00 47.41 109 PHE A C 1
ATOM 817 O O . PHE A 1 109 ? 13.624 5.175 19.654 1.00 47.41 109 PHE A O 1
ATOM 824 N N . LYS A 1 110 ? 13.514 7.033 18.384 1.00 47.81 110 LYS A N 1
ATOM 825 C CA . LYS A 1 110 ? 12.391 7.645 19.115 1.00 47.81 110 LYS A CA 1
ATOM 826 C C . LYS A 1 110 ? 11.463 8.416 18.174 1.00 47.81 110 LYS A C 1
ATOM 828 O O . LYS A 1 110 ? 11.900 9.006 17.199 1.00 47.81 110 LYS A O 1
ATOM 833 N N . LYS A 1 111 ? 10.157 8.289 18.440 1.00 42.28 111 LYS A N 1
ATOM 834 C CA . LYS A 1 111 ? 9.054 8.885 17.674 1.00 42.28 111 LYS A CA 1
ATOM 835 C C . LYS A 1 111 ? 8.979 10.378 17.985 1.00 42.28 111 LYS A C 1
ATOM 837 O O . LYS A 1 111 ? 8.888 10.722 19.161 1.00 42.28 111 LYS A O 1
ATOM 842 N N . SER A 1 112 ? 8.943 11.214 16.957 1.00 48.59 112 SER A N 1
ATOM 843 C CA . SER A 1 112 ? 8.700 12.652 17.074 1.00 48.59 112 SER A CA 1
ATOM 844 C C . SER A 1 112 ? 7.307 12.964 16.524 1.00 48.59 112 SER A C 1
ATOM 846 O O . SER A 1 112 ? 6.832 12.277 15.625 1.00 48.59 112 SER A O 1
ATOM 848 N N . ALA A 1 113 ? 6.601 13.932 17.103 1.00 41.72 113 ALA A N 1
ATOM 849 C CA . ALA A 1 113 ? 5.281 14.355 16.639 1.00 41.72 113 ALA A CA 1
ATOM 850 C C . ALA A 1 113 ? 5.388 15.773 16.071 1.00 41.72 113 ALA A C 1
ATOM 852 O O . ALA A 1 113 ? 5.710 16.713 16.801 1.00 41.72 113 ALA A O 1
ATOM 853 N N . ARG A 1 114 ? 5.097 15.947 14.778 1.00 43.81 114 ARG A N 1
ATOM 854 C CA . ARG A 1 114 ? 5.029 17.268 14.144 1.00 43.81 114 ARG A CA 1
ATOM 855 C C . ARG A 1 114 ? 3.728 17.960 14.529 1.00 43.81 114 ARG A C 1
ATOM 857 O O . ARG A 1 114 ? 2.638 17.482 14.223 1.00 43.81 114 ARG A O 1
ATOM 864 N N . SER A 1 115 ? 3.835 19.113 15.184 1.00 39.50 115 SER A N 1
ATOM 865 C CA . SER A 1 115 ? 2.682 19.981 15.405 1.00 39.50 115 SER A CA 1
ATOM 866 C C . SER A 1 115 ? 2.294 20.659 14.088 1.00 39.50 115 SER A C 1
ATOM 868 O O . SER A 1 115 ? 3.122 21.246 13.391 1.00 39.50 115 SER A O 1
ATOM 870 N N . THR A 1 116 ? 1.021 20.557 13.711 1.00 41.69 116 THR A N 1
ATOM 871 C CA . THR A 1 116 ? 0.469 21.285 12.561 1.00 41.69 116 THR A CA 1
ATOM 872 C C . THR A 1 116 ? 0.668 22.793 12.753 1.00 41.69 116 THR A C 1
ATOM 874 O O . THR A 1 116 ? 0.300 23.306 13.816 1.00 41.69 116 THR A O 1
ATOM 877 N N . PRO A 1 117 ? 1.194 23.535 11.760 1.00 38.00 117 PRO A N 1
ATOM 878 C CA . PRO A 1 117 ? 1.287 24.983 11.860 1.00 38.00 117 PRO A CA 1
ATOM 879 C C . PRO A 1 117 ? -0.121 25.581 11.928 1.00 38.00 117 PRO A C 1
ATOM 881 O O . PRO A 1 117 ? -0.978 25.296 11.090 1.00 38.00 117 PRO A O 1
ATOM 884 N N . ALA A 1 118 ? -0.363 26.409 12.946 1.00 37.00 118 ALA A N 1
ATOM 885 C CA . ALA A 1 118 ? -1.604 27.153 13.086 1.00 37.00 118 ALA A CA 1
ATOM 886 C C . ALA A 1 118 ? -1.848 27.993 11.824 1.00 37.00 118 ALA A C 1
ATOM 888 O O . ALA A 1 118 ? -0.994 28.783 11.414 1.00 37.00 118 ALA A O 1
ATOM 889 N N . THR A 1 119 ? -3.021 27.832 11.214 1.00 37.09 119 THR A N 1
ATOM 890 C CA . THR A 1 119 ? -3.509 28.717 10.157 1.00 37.09 119 THR A CA 1
ATOM 891 C C . THR A 1 119 ? -3.623 30.129 10.729 1.00 37.09 119 THR A C 1
ATOM 893 O O . THR A 1 119 ? -4.567 30.445 11.450 1.00 37.09 119 THR A O 1
ATOM 896 N N . SER A 1 120 ? -2.632 30.975 10.450 1.00 37.59 120 SER A N 1
ATOM 897 C CA . SER A 1 120 ? -2.704 32.405 10.734 1.00 37.59 120 SER A CA 1
ATOM 898 C C . SER A 1 120 ? -3.595 33.050 9.675 1.00 37.59 120 SER A C 1
ATOM 900 O O . SER A 1 120 ? -3.156 33.314 8.555 1.00 37.59 120 SER A O 1
ATOM 902 N N . THR A 1 121 ? -4.869 33.243 10.007 1.00 34.78 121 THR A N 1
ATOM 903 C CA . THR A 1 121 ? -5.755 34.143 9.265 1.00 34.78 121 THR A CA 1
ATOM 904 C C . THR A 1 121 ? -5.281 35.571 9.530 1.00 34.78 121 THR A C 1
ATOM 906 O O . THR A 1 121 ? -5.345 36.029 10.672 1.00 34.78 121 THR A O 1
ATOM 909 N N . GLN A 1 122 ? -4.778 36.244 8.493 1.00 35.38 122 GLN A N 1
ATOM 910 C CA . GLN A 1 122 ? -4.686 37.708 8.474 1.00 35.38 122 GLN A CA 1
ATOM 911 C C . GLN A 1 122 ? -6.046 38.323 8.155 1.00 35.38 122 GLN A C 1
ATOM 913 O O . GLN A 1 122 ? -6.777 37.718 7.337 1.00 35.38 122 GLN A O 1
#

Solvent-accessible surface area (backbone atoms only — not comparable to full-atom values): 7686 Å² total; per-residue (Å²): 134,90,86,86,69,83,81,54,76,46,78,41,59,46,89,40,87,84,80,40,82,46,71,41,35,41,36,41,66,88,68,43,34,41,35,51,34,34,67,55,88,84,34,72,36,37,74,64,71,36,64,32,33,36,32,34,54,68,93,49,85,40,62,57,35,36,50,39,64,53,79,91,74,45,72,41,33,38,46,30,85,49,84,73,45,30,44,66,78,62,65,58,92,89,63,86,51,86,81,50,65,96,81,54,92,82,65,97,79,75,80,51,61,67,77,78,80,78,85,78,80,129

Nearest PDB structures (foldseek):
  8qjc-assembly1_A  TM=6.690E-01  e=1.989E-02  Salmonella bongori N268-08
  7q97-assembly1_B  TM=6.568E-01  e=9.904E-02  Pseudomonas protegens Pf-5
  5e9u-assembly1_D  TM=3.780E-01  e=2.323E+00  Streptococcus gordonii
  9c3c-assembly1_g  TM=2.508E-01  e=5.631E+00  Oryctolagus cuniculus

Mean predicted aligned error: 13.48 Å